Protein AF-A0A1H5TZE4-F1 (afdb_monomer_lite)

Sequence (46 aa):
MEKLVKELIGDRLLELSRYVVMDILNKTMIIDKTALTGAGYTLVTH

Radius of gyration: 12.95 Å; chains: 1; bounding box: 30×25×31 Å

Foldseek 3Di:
DVVVVVVVVVVVVVVQVVQWDAPPVVRDIHGNPVVCVVVVHDDDDD

Structure (mmCIF, N/CA/C/O backbone):
data_AF-A0A1H5TZE4-F1
#
_entry.id   AF-A0A1H5TZE4-F1
#
loop_
_atom_site.group_PDB
_atom_site.id
_atom_site.type_symbol
_atom_site.label_atom_id
_atom_site.label_alt_id
_atom_site.label_comp_id
_atom_site.label_asym_id
_atom_site.label_entity_id
_atom_site.label_seq_id
_atom_site.pdbx_PDB_ins_code
_atom_site.Cartn_x
_atom_site.Cartn_y
_atom_site.Cartn_z
_atom_site.occupancy
_atom_site.B_iso_or_equiv
_atom_site.auth_seq_id
_atom_site.auth_comp_id
_atom_site.auth_asym_id
_atom_site.auth_atom_id
_atom_site.pdbx_PDB_model_num
ATOM 1 N N . MET A 1 1 ? -18.524 2.829 17.636 1.00 71.06 1 MET A N 1
ATOM 2 C CA . MET A 1 1 ? -18.377 2.683 16.170 1.00 71.06 1 MET A CA 1
ATOM 3 C C . MET A 1 1 ? -17.214 3.492 15.613 1.00 71.06 1 MET A C 1
ATOM 5 O O . MET A 1 1 ? -16.416 2.914 14.896 1.00 71.06 1 MET A O 1
ATOM 9 N N . GLU A 1 2 ? -17.045 4.769 15.966 1.00 85.19 2 GLU A N 1
ATOM 10 C CA . GLU A 1 2 ? -15.970 5.608 15.397 1.00 85.19 2 GLU A CA 1
ATOM 11 C C . GLU A 1 2 ? -14.546 5.065 15.578 1.00 85.19 2 GLU A C 1
ATOM 13 O O . GLU A 1 2 ? -13.740 5.147 14.657 1.00 85.19 2 GLU A O 1
ATOM 18 N N . LYS A 1 3 ? -14.231 4.487 16.743 1.00 88.00 3 LYS A N 1
ATOM 19 C CA . LYS A 1 3 ? -12.909 3.900 17.007 1.00 88.00 3 LYS A CA 1
ATOM 20 C C . LYS A 1 3 ? -12.592 2.743 16.051 1.00 88.00 3 LYS A C 1
ATOM 22 O O . LYS A 1 3 ? -11.537 2.745 15.434 1.00 88.00 3 LYS A O 1
ATOM 27 N N . LEU A 1 4 ? -13.548 1.833 15.872 1.00 87.56 4 LEU A N 1
ATOM 28 C CA . LEU A 1 4 ? -13.415 0.681 14.979 1.00 87.56 4 LEU A CA 1
ATOM 29 C C . LEU A 1 4 ? -13.225 1.115 13.520 1.00 87.56 4 LEU A C 1
ATOM 31 O O . LEU A 1 4 ? -12.398 0.561 12.809 1.00 87.56 4 LEU A O 1
ATOM 35 N N . VAL A 1 5 ? -13.958 2.140 13.078 1.00 88.81 5 VAL A N 1
ATOM 36 C CA . VAL A 1 5 ? -13.803 2.689 11.722 1.00 88.81 5 VAL A CA 1
ATOM 37 C C . VAL A 1 5 ? -12.403 3.277 11.527 1.00 88.81 5 VAL A C 1
ATOM 39 O O . VAL A 1 5 ? -11.779 3.034 10.499 1.00 88.81 5 VAL A O 1
ATOM 42 N N . LYS A 1 6 ? -11.882 4.012 12.517 1.00 90.38 6 LYS A N 1
ATOM 43 C CA . LYS A 1 6 ? -10.523 4.572 12.461 1.00 90.38 6 LYS A CA 1
ATOM 44 C C . LYS A 1 6 ? -9.448 3.489 12.424 1.00 90.38 6 LYS A C 1
ATOM 46 O O . LYS A 1 6 ? -8.495 3.636 11.668 1.00 90.38 6 LYS A O 1
ATOM 51 N N . GLU A 1 7 ? -9.611 2.424 13.202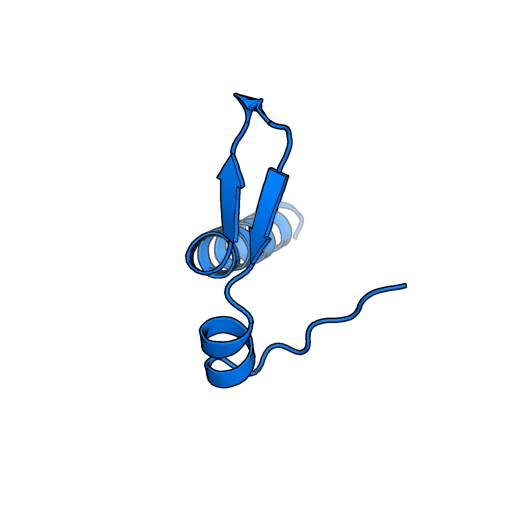 1.00 92.81 7 GLU A N 1
ATOM 52 C CA . GLU A 1 7 ? -8.685 1.284 13.214 1.00 92.81 7 GLU A CA 1
ATOM 53 C C . GLU A 1 7 ? -8.669 0.579 11.852 1.00 92.81 7 GLU A C 1
ATOM 55 O O . GLU A 1 7 ? -7.609 0.453 11.249 1.00 92.81 7 GLU A O 1
ATOM 60 N N . LEU A 1 8 ? -9.839 0.261 11.290 1.00 91.38 8 LEU A N 1
ATOM 61 C CA . LEU A 1 8 ? -9.942 -0.380 9.973 1.00 91.38 8 LEU A CA 1
ATOM 62 C C . LEU A 1 8 ? -9.354 0.476 8.841 1.00 91.38 8 LEU A C 1
ATOM 64 O O . LEU A 1 8 ? -8.692 -0.043 7.942 1.00 91.38 8 LEU A O 1
ATOM 68 N N . ILE A 1 9 ? -9.583 1.793 8.874 1.00 90.62 9 ILE A N 1
ATOM 69 C CA . ILE A 1 9 ? -8.986 2.718 7.901 1.00 90.62 9 ILE A CA 1
ATOM 70 C C . ILE A 1 9 ? -7.467 2.779 8.089 1.00 90.62 9 ILE A C 1
ATOM 72 O O . ILE A 1 9 ? -6.736 2.752 7.102 1.00 90.62 9 ILE A O 1
ATOM 76 N N . GLY A 1 10 ? -6.990 2.843 9.334 1.00 91.62 10 GLY A N 1
ATOM 77 C CA . GLY A 1 10 ? -5.565 2.861 9.656 1.00 91.62 10 GLY A CA 1
ATOM 78 C C . GLY A 1 10 ? -4.842 1.621 9.139 1.00 91.62 10 GLY A C 1
ATOM 79 O O . GLY A 1 10 ? -3.842 1.751 8.433 1.00 91.62 10 GLY A O 1
ATOM 80 N N . ASP A 1 11 ? -5.398 0.440 9.399 1.00 92.88 11 ASP A N 1
ATOM 81 C CA . ASP A 1 11 ? -4.858 -0.834 8.921 1.00 92.88 11 ASP A CA 1
ATOM 82 C C . ASP A 1 11 ? -4.795 -0.871 7.391 1.00 92.88 11 ASP A C 1
ATOM 84 O O . ASP A 1 11 ? -3.791 -1.288 6.807 1.00 92.88 11 ASP A O 1
ATOM 88 N N . ARG A 1 12 ? -5.835 -0.360 6.720 1.00 89.62 12 ARG A N 1
ATOM 89 C CA . ARG A 1 12 ? -5.871 -0.311 5.257 1.00 89.62 12 ARG A CA 1
ATOM 90 C C . ARG A 1 12 ? -4.861 0.673 4.674 1.00 89.62 12 ARG A C 1
ATOM 92 O O . ARG A 1 12 ? -4.234 0.370 3.662 1.00 89.62 12 ARG A O 1
ATOM 99 N N . LEU A 1 13 ? -4.673 1.834 5.300 1.00 89.94 13 LEU A N 1
ATOM 100 C CA . LEU A 1 13 ? -3.655 2.807 4.893 1.00 89.94 13 LEU A CA 1
ATOM 101 C C . LEU A 1 13 ? -2.238 2.257 5.091 1.00 89.94 13 LEU A C 1
ATOM 103 O O . LEU A 1 13 ? -1.386 2.452 4.225 1.00 89.94 13 LEU A O 1
ATOM 107 N N . LEU A 1 14 ? -2.000 1.534 6.188 1.00 91.44 14 LEU A N 1
ATOM 108 C CA . LEU A 1 14 ? -0.725 0.869 6.458 1.00 91.44 14 LEU A CA 1
ATOM 109 C C . LEU A 1 14 ? -0.434 -0.251 5.450 1.00 91.44 14 LEU A C 1
ATOM 111 O O . LEU A 1 14 ? 0.708 -0.489 5.065 1.00 91.44 14 LEU A O 1
ATOM 115 N N . GLU A 1 15 ? -1.466 -0.953 4.995 1.00 90.75 15 GLU A N 1
ATOM 116 C CA . GLU A 1 15 ? -1.329 -1.910 3.906 1.00 90.75 15 GLU A CA 1
ATOM 117 C C . GLU A 1 15 ? -0.970 -1.223 2.583 1.00 90.75 15 GLU A C 1
ATOM 119 O O . GLU A 1 15 ? -0.048 -1.666 1.895 1.00 90.75 15 GLU A O 1
ATOM 124 N N . LEU A 1 16 ? -1.651 -0.126 2.250 1.00 89.50 16 LEU A N 1
ATOM 125 C CA . LEU A 1 16 ? -1.408 0.617 1.015 1.00 89.50 16 LEU A CA 1
ATOM 126 C C . LEU A 1 16 ? -0.028 1.279 0.983 1.00 89.50 16 LEU A C 1
ATOM 128 O O . LEU A 1 16 ? 0.575 1.363 -0.088 1.00 89.50 16 LEU A O 1
ATOM 132 N N . SER A 1 17 ? 0.516 1.687 2.134 1.00 89.81 17 SER A N 1
ATOM 133 C CA . SER A 1 17 ? 1.852 2.286 2.205 1.00 89.81 17 SER A CA 1
ATOM 134 C C . SER A 1 17 ? 2.963 1.339 1.744 1.00 89.81 17 SER A C 1
ATOM 136 O O . SER A 1 17 ? 4.047 1.801 1.412 1.00 89.81 17 SER A O 1
ATOM 138 N N . ARG A 1 18 ? 2.715 0.022 1.677 1.00 90.44 18 ARG A N 1
ATOM 139 C CA . ARG A 1 18 ? 3.675 -0.950 1.121 1.00 90.44 18 ARG A CA 1
ATOM 140 C C . ARG A 1 18 ? 3.876 -0.809 -0.386 1.00 90.44 18 ARG A C 1
ATOM 142 O O . ARG A 1 18 ? 4.888 -1.269 -0.901 1.00 90.44 18 ARG A O 1
ATOM 149 N N . TYR A 1 19 ? 2.923 -0.197 -1.080 1.00 91.31 19 TYR A N 1
ATOM 150 C CA . TYR A 1 19 ? 2.942 -0.053 -2.534 1.00 91.31 19 TYR A CA 1
ATOM 151 C C . TYR A 1 19 ? 3.248 1.373 -2.990 1.00 91.31 19 TYR A C 1
ATOM 153 O O . TYR A 1 19 ? 3.292 1.637 -4.192 1.00 91.31 19 TYR A O 1
ATOM 161 N N . VAL A 1 20 ? 3.421 2.298 -2.045 1.00 90.50 20 VAL A N 1
ATOM 162 C CA . VAL A 1 20 ? 3.576 3.723 -2.315 1.00 90.50 20 VAL A CA 1
ATOM 163 C C . VAL A 1 20 ? 4.872 4.216 -1.697 1.00 90.50 20 VAL A C 1
ATOM 165 O O . VAL A 1 20 ? 5.052 4.185 -0.483 1.00 90.50 20 VAL A O 1
ATOM 168 N N . VAL A 1 21 ? 5.757 4.733 -2.539 1.00 91.31 21 VAL A N 1
ATOM 169 C CA . VAL A 1 21 ? 6.965 5.436 -2.119 1.00 91.31 21 VAL A CA 1
ATOM 170 C C . VAL A 1 21 ? 6.750 6.921 -2.359 1.00 91.31 21 VAL A C 1
ATOM 172 O O . VAL A 1 21 ? 6.438 7.347 -3.468 1.00 91.31 21 VAL A O 1
ATOM 175 N N . MET A 1 22 ? 6.907 7.721 -1.309 1.00 89.50 22 MET A N 1
ATOM 176 C CA . MET A 1 22 ? 6.79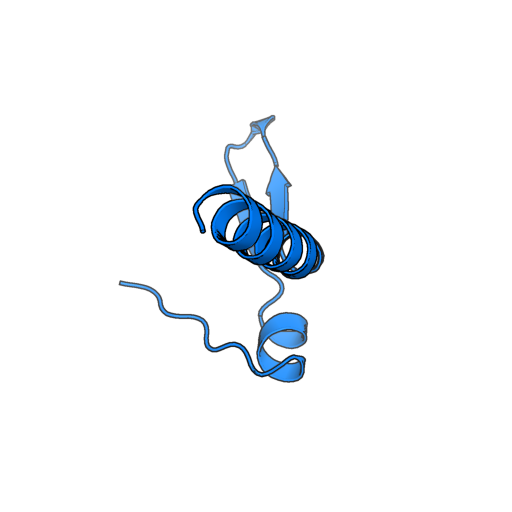4 9.173 -1.397 1.00 89.50 22 MET A CA 1
ATOM 177 C C . MET A 1 22 ? 8.182 9.800 -1.376 1.00 89.50 22 MET A C 1
ATOM 179 O O . MET A 1 22 ? 8.891 9.725 -0.375 1.00 89.50 22 MET A O 1
ATOM 183 N N . ASP A 1 23 ? 8.539 10.469 -2.463 1.00 89.38 23 ASP A N 1
ATOM 184 C CA . ASP A 1 23 ? 9.630 11.429 -2.480 1.00 89.38 23 ASP A CA 1
ATOM 185 C C . ASP A 1 23 ? 9.075 12.801 -2.078 1.00 89.38 23 ASP A C 1
ATOM 187 O O . ASP A 1 23 ? 8.482 13.531 -2.877 1.00 89.38 23 ASP A O 1
ATOM 191 N N . ILE A 1 24 ? 9.241 13.132 -0.796 1.00 88.44 24 ILE A N 1
ATOM 192 C CA . ILE A 1 24 ? 8.726 14.369 -0.197 1.00 88.44 24 ILE A CA 1
ATOM 193 C C . ILE A 1 24 ? 9.431 15.599 -0.783 1.00 88.44 24 ILE A C 1
ATOM 195 O O . ILE A 1 24 ? 8.803 16.649 -0.930 1.00 88.44 24 ILE A O 1
ATOM 199 N N . LEU A 1 25 ? 10.710 15.475 -1.149 1.00 91.25 25 LEU A N 1
ATOM 200 C CA . LEU A 1 25 ? 11.503 16.587 -1.672 1.00 91.25 25 LEU A CA 1
ATOM 201 C C . LEU A 1 25 ? 10.987 17.010 -3.045 1.00 91.25 25 LEU A C 1
ATOM 203 O O . LEU A 1 25 ? 10.739 18.191 -3.283 1.00 91.25 25 LEU A O 1
ATOM 207 N N . ASN A 1 26 ? 10.747 16.030 -3.914 1.00 92.81 26 ASN A N 1
ATOM 208 C CA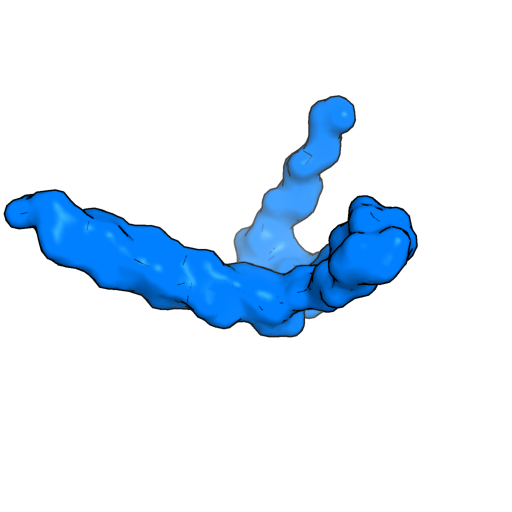 . ASN A 1 26 ? 10.244 16.266 -5.265 1.00 92.81 26 ASN A CA 1
ATOM 209 C C . ASN A 1 26 ? 8.713 16.248 -5.350 1.00 92.81 26 ASN A C 1
ATOM 211 O O . ASN A 1 26 ? 8.161 16.302 -6.449 1.00 92.81 26 ASN A O 1
ATOM 215 N N . LYS A 1 27 ? 8.015 16.135 -4.208 1.00 92.19 27 LYS A N 1
ATOM 216 C CA . LYS A 1 27 ? 6.553 15.965 -4.126 1.00 92.19 27 LYS A CA 1
ATOM 217 C C . LYS A 1 27 ? 6.040 14.885 -5.087 1.00 92.19 27 LYS A C 1
ATOM 219 O O . LYS A 1 27 ? 4.974 15.022 -5.682 1.00 92.19 27 LYS A O 1
ATOM 224 N N . THR A 1 28 ? 6.829 13.829 -5.265 1.00 91.94 28 THR A N 1
ATOM 225 C CA . THR A 1 28 ? 6.561 12.761 -6.224 1.00 91.94 28 THR A CA 1
ATOM 226 C C . THR A 1 28 ? 6.098 11.528 -5.471 1.00 91.94 28 THR A C 1
ATOM 228 O O . THR A 1 28 ? 6.714 11.108 -4.495 1.00 91.94 28 THR A O 1
ATOM 231 N N . MET A 1 29 ? 4.998 10.939 -5.926 1.00 90.88 29 MET A N 1
ATOM 232 C CA . MET A 1 29 ? 4.489 9.680 -5.402 1.00 90.88 29 MET A CA 1
ATOM 233 C C . MET A 1 29 ? 4.713 8.595 -6.448 1.00 90.88 29 MET A C 1
ATOM 235 O O . MET A 1 29 ? 4.192 8.675 -7.558 1.00 90.88 29 MET A O 1
ATOM 239 N N . ILE A 1 30 ? 5.498 7.589 -6.089 1.00 91.06 30 ILE A N 1
ATOM 240 C CA . ILE A 1 30 ? 5.771 6.423 -6.919 1.00 91.06 30 ILE A CA 1
ATOM 241 C C . ILE A 1 30 ? 4.882 5.297 -6.412 1.00 91.06 30 ILE A C 1
ATOM 243 O O . ILE A 1 30 ? 4.918 4.944 -5.235 1.00 91.06 30 ILE A O 1
ATOM 247 N N . ILE A 1 31 ? 4.072 4.748 -7.308 1.00 90.81 31 ILE A N 1
ATOM 248 C CA . ILE A 1 31 ? 3.115 3.691 -6.998 1.00 90.81 31 ILE A CA 1
ATOM 249 C C . ILE A 1 31 ? 3.534 2.429 -7.750 1.00 90.81 31 ILE A C 1
ATOM 251 O O . ILE A 1 31 ? 3.596 2.434 -8.982 1.00 90.81 31 ILE A O 1
ATOM 255 N N . ASP A 1 32 ? 3.788 1.339 -7.027 1.00 91.19 32 ASP A N 1
ATOM 256 C CA . ASP A 1 32 ? 4.064 0.041 -7.643 1.00 91.19 32 ASP A CA 1
ATOM 257 C C . ASP A 1 32 ? 2.758 -0.600 -8.133 1.00 91.19 32 ASP A C 1
ATOM 259 O O . ASP A 1 32 ? 2.031 -1.279 -7.400 1.00 91.19 32 ASP A O 1
ATOM 263 N N . LYS A 1 33 ? 2.454 -0.374 -9.414 1.00 89.50 33 LYS A N 1
ATOM 264 C CA . LYS A 1 33 ? 1.262 -0.914 -10.077 1.00 89.50 33 LYS A CA 1
ATOM 265 C C . LYS A 1 33 ? 1.257 -2.446 -10.125 1.00 89.50 33 LYS A C 1
ATOM 267 O O . LYS A 1 33 ? 0.185 -3.044 -10.027 1.00 89.50 33 LYS A O 1
ATOM 272 N N . THR A 1 34 ? 2.413 -3.087 -10.287 1.00 91.12 34 THR A N 1
ATOM 273 C CA . THR A 1 34 ? 2.506 -4.550 -10.398 1.00 91.12 34 THR A CA 1
ATOM 274 C C . THR A 1 34 ? 2.152 -5.196 -9.066 1.00 91.12 34 THR A C 1
ATOM 276 O O . THR A 1 34 ? 1.313 -6.094 -9.012 1.00 91.12 34 THR A O 1
ATOM 279 N N . ALA A 1 35 ? 2.723 -4.688 -7.975 1.00 89.38 35 ALA A N 1
ATOM 280 C CA . ALA A 1 35 ? 2.437 -5.184 -6.637 1.00 89.38 35 ALA A CA 1
ATOM 281 C C . ALA A 1 35 ? 0.984 -4.896 -6.207 1.00 89.38 35 ALA A C 1
ATOM 283 O O . ALA A 1 35 ? 0.332 -5.774 -5.641 1.00 89.38 35 ALA A O 1
ATOM 284 N N . LEU A 1 36 ? 0.438 -3.718 -6.539 1.00 90.94 36 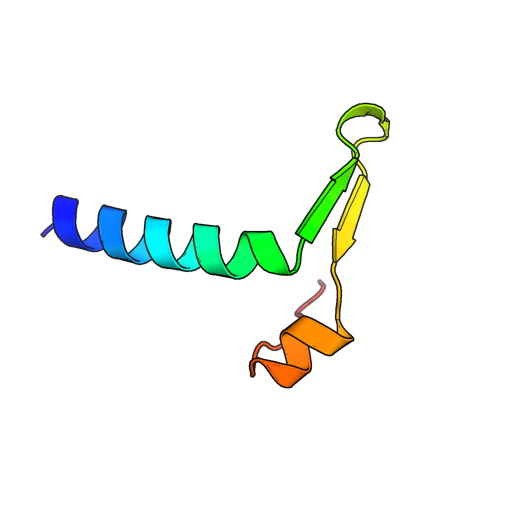LEU A N 1
ATOM 285 C CA . LEU A 1 36 ? -0.970 -3.382 -6.275 1.00 90.94 36 LEU A CA 1
ATOM 286 C C . LEU A 1 36 ? -1.945 -4.305 -7.000 1.00 90.94 36 LEU A C 1
ATOM 288 O O . LEU A 1 36 ? -2.876 -4.823 -6.385 1.00 90.94 36 LEU A O 1
ATOM 29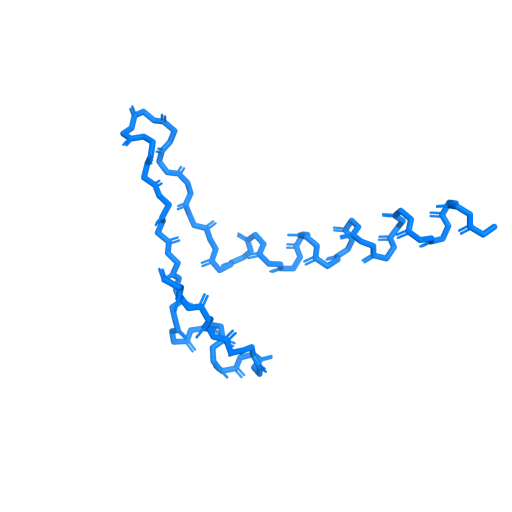2 N N . THR A 1 37 ? -1.734 -4.519 -8.299 1.00 91.19 37 THR A N 1
ATOM 293 C CA . THR A 1 37 ? -2.601 -5.398 -9.096 1.00 91.19 37 THR A CA 1
ATOM 294 C C . THR A 1 37 ? -2.488 -6.852 -8.650 1.00 91.19 37 THR A C 1
ATOM 296 O O . THR A 1 37 ? -3.510 -7.526 -8.536 1.00 91.19 37 THR A O 1
ATOM 299 N N . GLY A 1 38 ? -1.286 -7.316 -8.291 1.00 90.81 38 GLY A N 1
ATOM 300 C CA . GLY A 1 38 ? -1.079 -8.633 -7.683 1.00 90.81 38 GLY A CA 1
ATOM 301 C C . GLY A 1 38 ? -1.794 -8.808 -6.337 1.00 90.81 38 GLY A C 1
ATOM 302 O O . GLY A 1 38 ? -2.256 -9.901 -6.025 1.00 90.81 38 GLY A O 1
ATOM 303 N N . ALA A 1 39 ? -1.953 -7.727 -5.569 1.00 89.94 39 ALA A N 1
ATOM 304 C CA . ALA A 1 39 ? -2.721 -7.705 -4.324 1.00 89.94 39 ALA A CA 1
ATOM 305 C C . ALA A 1 39 ? -4.238 -7.483 -4.527 1.00 89.94 39 ALA A C 1
ATOM 307 O O . ALA A 1 39 ? -4.980 -7.367 -3.553 1.00 89.94 39 ALA A O 1
ATOM 308 N N . GLY A 1 40 ? -4.716 -7.440 -5.777 1.00 90.62 40 GLY A N 1
ATOM 309 C CA . GLY A 1 40 ? -6.137 -7.316 -6.117 1.00 90.62 40 GLY A CA 1
ATOM 310 C C . GLY A 1 40 ? -6.669 -5.881 -6.175 1.00 90.62 40 GLY A C 1
ATOM 311 O O . GLY A 1 40 ? -7.876 -5.683 -6.311 1.00 90.62 40 GLY A O 1
ATOM 312 N N . TYR A 1 41 ? -5.803 -4.869 -6.093 1.00 90.31 41 TYR A N 1
ATOM 313 C CA . TYR A 1 41 ? -6.204 -3.470 -6.225 1.00 90.31 41 TYR A CA 1
ATOM 314 C C . TYR A 1 41 ? -6.259 -3.037 -7.689 1.00 90.31 41 TYR A C 1
ATOM 316 O O . TYR A 1 41 ? -5.429 -3.422 -8.512 1.00 90.31 41 TYR A O 1
ATOM 324 N N . THR A 1 42 ? -7.214 -2.163 -8.003 1.00 88.50 42 THR A N 1
ATOM 325 C CA . THR A 1 42 ? -7.304 -1.504 -9.310 1.00 88.50 42 THR A CA 1
ATOM 326 C C . THR A 1 42 ? -6.858 -0.056 -9.177 1.00 88.50 42 THR A C 1
ATOM 328 O O . THR A 1 42 ? -7.412 0.698 -8.380 1.00 88.50 42 THR A O 1
ATOM 331 N N . LEU A 1 43 ? -5.858 0.335 -9.966 1.00 85.19 43 LEU A N 1
ATOM 332 C CA . LEU A 1 43 ? -5.433 1.727 -10.061 1.00 85.19 43 LEU A CA 1
ATOM 333 C C . LEU A 1 43 ? -6.426 2.501 -10.937 1.00 85.19 43 LEU A C 1
ATOM 335 O O . LEU A 1 43 ? -6.589 2.176 -12.112 1.00 85.19 43 LEU A O 1
ATOM 339 N N . VAL A 1 44 ? -7.056 3.528 -10.367 1.00 87.19 44 VAL A N 1
ATOM 340 C CA . VAL A 1 44 ? -7.974 4.434 -11.071 1.00 87.19 44 VAL A CA 1
ATOM 341 C C . VAL A 1 44 ? -7.338 5.820 -11.138 1.00 87.19 44 VAL A C 1
ATOM 343 O O . VAL A 1 44 ? -7.048 6.419 -10.105 1.00 87.19 44 VAL A O 1
ATOM 346 N N . THR A 1 45 ? -7.125 6.328 -12.350 1.00 83.88 45 THR A N 1
ATOM 347 C CA . THR A 1 45 ? -6.610 7.679 -12.628 1.00 83.88 45 THR A CA 1
ATOM 348 C C . THR A 1 45 ? -7.684 8.468 -13.377 1.00 83.88 45 THR A C 1
ATOM 350 O O . THR A 1 45 ? -8.248 7.924 -14.327 1.00 83.88 45 THR A O 1
ATOM 353 N N . HIS A 1 46 ? -7.974 9.701 -12.950 1.00 73.00 46 HIS A N 1
ATOM 354 C CA . HIS A 1 46 ? -8.887 10.631 -13.633 1.00 73.00 46 HIS A CA 1
ATOM 355 C C . HIS A 1 46 ? -8.103 11.685 -14.412 1.00 73.00 46 HIS A C 1
ATOM 357 O O . HIS A 1 46 ? -7.003 12.046 -13.933 1.00 73.00 46 HIS A O 1
#

Secondary structure (DSSP, 8-state):
-HHHHHHHHHHHHHHHGGGEEEETTTTEEEE-HHHHHHTT------

pLDDT: mean 89.26, std 4.1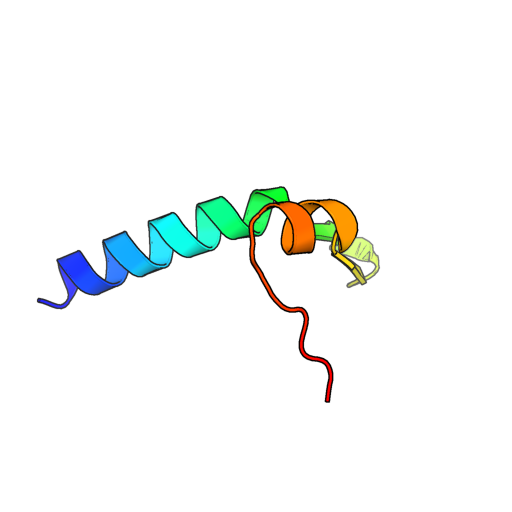3, range [71.06, 92.88]